Protein AF-A0A523TYI9-F1 (afdb_monomer)

Sequence (142 aa):
MSLNLTPSEIKLADRLITGLNKGSRFWRWNRWIALTSGIFMLGIGVWALSISIKSIFSIAEIEWIYRDGKITQSAVEFYIQEHLSYILISVIAYTMAIVNGLIGISVIFGALIRWNRHRRDALIAKVLRAEFDRERRISGIL

Nearest PDB structures (foldseek):
  7a0g-assembly1_FFF  TM=5.848E-01  e=1.049E+00  Serratia marcescens
  3ja6-assembly1_I  TM=5.324E-01  e=1.378E+00  Escherichia coli
  3ja6-assembly1_H  TM=4.209E-01  e=1.622E+00  Escherichia coli
  8gmh-assembly2_E  TM=3.753E-01  e=5.672E+00  Streptococcus intermedius B196

Structure (mmCIF, N/CA/C/O backbone):
data_AF-A0A523TYI9-F1
#
_entry.id   AF-A0A523TYI9-F1
#
loop_
_atom_site.group_PDB
_atom_site.id
_atom_site.type_symbol
_atom_site.label_atom_id
_atom_site.label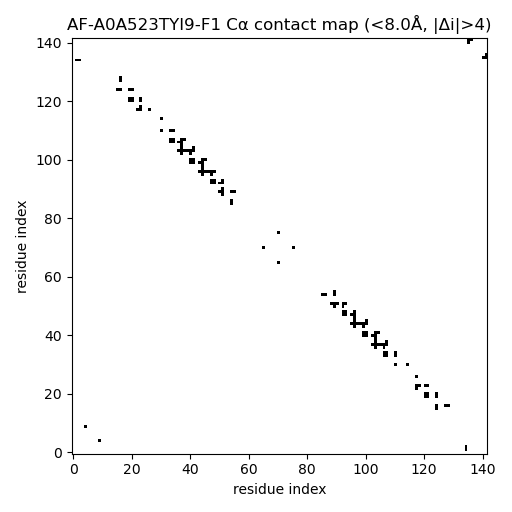_alt_id
_atom_site.label_comp_id
_atom_site.label_asym_id
_atom_site.label_entity_id
_atom_site.label_seq_id
_atom_site.pdbx_PDB_ins_code
_atom_site.Cartn_x
_atom_site.Cartn_y
_atom_site.Cartn_z
_atom_site.occupancy
_atom_site.B_iso_or_equiv
_atom_site.auth_seq_id
_atom_site.auth_comp_id
_atom_site.auth_asym_id
_atom_site.auth_atom_id
_atom_site.pdbx_PDB_model_num
ATOM 1 N N . MET A 1 1 ? -27.563 -13.611 33.274 1.00 50.88 1 MET A N 1
ATOM 2 C CA . MET A 1 1 ? -26.218 -13.906 33.802 1.00 50.88 1 MET A CA 1
ATOM 3 C C . MET A 1 1 ? -25.560 -12.575 34.091 1.00 50.88 1 MET A C 1
ATOM 5 O O . MET A 1 1 ? -25.386 -11.821 33.148 1.00 50.88 1 MET A O 1
ATOM 9 N N . SER A 1 2 ? -25.306 -12.248 35.357 1.00 53.16 2 SER A N 1
ATOM 10 C CA . SER A 1 2 ? -24.408 -11.145 35.713 1.00 53.16 2 SER A CA 1
ATOM 11 C C . SER A 1 2 ? -22.977 -11.666 35.621 1.00 53.16 2 SER A C 1
ATOM 13 O O . SER A 1 2 ? -22.671 -12.694 36.232 1.00 53.16 2 SER A O 1
ATOM 15 N N . LEU A 1 3 ? -22.111 -11.014 34.851 1.00 62.16 3 LEU A N 1
ATOM 16 C CA . LEU A 1 3 ? -20.681 -11.271 34.935 1.00 62.16 3 LEU A CA 1
ATOM 17 C C . LEU A 1 3 ? -20.206 -10.622 36.238 1.00 62.16 3 LEU A C 1
ATOM 19 O O . LEU A 1 3 ? -20.212 -9.405 36.393 1.00 62.16 3 LEU A O 1
ATOM 23 N N . ASN A 1 4 ? -19.829 -11.439 37.221 1.00 72.31 4 ASN A N 1
ATOM 24 C CA . ASN A 1 4 ? -19.137 -10.945 38.410 1.00 72.31 4 ASN A CA 1
ATOM 25 C C . ASN A 1 4 ? -17.701 -10.580 38.009 1.00 72.31 4 ASN A C 1
ATOM 27 O O . ASN A 1 4 ? -16.780 -11.365 38.218 1.00 72.31 4 ASN A O 1
ATOM 31 N N . LEU A 1 5 ? -17.532 -9.422 37.369 1.00 71.00 5 LEU A N 1
ATOM 32 C CA . LEU A 1 5 ? -16.234 -8.933 36.915 1.00 71.00 5 LEU A CA 1
ATOM 33 C C . LEU A 1 5 ? -15.433 -8.357 38.081 1.00 71.00 5 LEU A C 1
ATOM 35 O O . LEU A 1 5 ? -15.915 -7.551 38.878 1.00 71.00 5 LEU A O 1
ATOM 39 N N . THR A 1 6 ? -14.166 -8.738 38.145 1.00 82.62 6 THR A N 1
ATOM 40 C CA . THR A 1 6 ? -13.199 -8.198 39.099 1.00 82.62 6 THR A CA 1
ATOM 41 C C . THR A 1 6 ? -12.766 -6.776 38.704 1.00 82.62 6 THR A C 1
ATOM 43 O O . THR A 1 6 ? -12.728 -6.442 37.517 1.00 82.62 6 THR A O 1
ATOM 46 N N . PRO A 1 7 ? -12.355 -5.910 39.653 1.00 77.44 7 PRO A N 1
ATOM 47 C CA . PRO A 1 7 ? -11.910 -4.541 39.350 1.00 77.44 7 PRO A CA 1
ATOM 48 C C . PRO A 1 7 ? -10.768 -4.441 38.318 1.00 77.44 7 PRO A C 1
ATOM 50 O O . PRO A 1 7 ? -10.640 -3.439 37.608 1.00 77.44 7 PRO A O 1
ATOM 53 N N . SER A 1 8 ? -9.926 -5.472 38.206 1.00 79.94 8 SER A N 1
ATOM 54 C CA . SER A 1 8 ? -8.882 -5.576 37.181 1.00 79.94 8 SER A CA 1
ATOM 55 C C . SER A 1 8 ? -9.460 -5.816 35.783 1.00 79.94 8 SER A C 1
ATOM 57 O O . SER A 1 8 ? -9.015 -5.175 34.828 1.00 79.94 8 SER A O 1
ATOM 59 N N . GLU A 1 9 ? -10.470 -6.679 35.655 1.00 79.31 9 GLU A N 1
ATOM 60 C CA . GLU A 1 9 ? -11.188 -6.935 34.399 1.00 79.31 9 GLU A CA 1
ATOM 61 C C . GLU A 1 9 ? -11.965 -5.702 33.941 1.00 79.31 9 GLU A C 1
ATOM 63 O O . GLU A 1 9 ? -11.937 -5.371 32.758 1.00 79.31 9 GLU A O 1
ATOM 68 N N . ILE A 1 10 ? -12.549 -4.954 34.883 1.00 78.56 10 ILE A N 1
ATOM 69 C CA . ILE A 1 10 ? -13.184 -3.653 34.626 1.00 78.56 10 ILE A CA 1
ATOM 70 C C . ILE A 1 10 ? -12.209 -2.694 33.934 1.00 78.56 10 ILE A C 1
ATOM 72 O O . ILE A 1 10 ? -12.497 -2.130 32.876 1.00 78.56 10 ILE A O 1
ATOM 76 N N . LYS A 1 11 ? -11.007 -2.545 34.499 1.00 80.62 11 LYS A N 1
ATOM 77 C CA . LYS A 1 11 ? -9.970 -1.666 33.947 1.00 80.62 11 LYS A CA 1
ATOM 78 C C . LYS A 1 11 ? -9.473 -2.145 32.579 1.00 80.62 11 LYS A C 1
ATOM 80 O O . LYS A 1 11 ? -9.100 -1.328 31.733 1.00 80.62 11 LYS A O 1
ATOM 85 N N . LEU A 1 12 ? -9.436 -3.457 32.359 1.00 84.12 12 LEU A N 1
ATOM 86 C CA . LEU A 1 12 ? -9.014 -4.060 31.096 1.00 84.12 12 LEU A CA 1
ATOM 87 C C . LEU A 1 12 ? -10.082 -3.876 30.004 1.00 84.12 12 LEU A C 1
ATOM 89 O O . LEU A 1 12 ? -9.739 -3.506 28.878 1.00 84.12 12 LEU A O 1
ATOM 93 N N . ALA A 1 13 ? -11.361 -4.027 30.351 1.00 80.94 13 ALA A N 1
ATOM 94 C CA . ALA A 1 13 ? -12.497 -3.755 29.476 1.00 80.94 13 ALA A CA 1
ATOM 95 C C . ALA A 1 13 ? -12.543 -2.279 29.047 1.00 80.94 13 ALA A C 1
ATOM 97 O O . ALA A 1 13 ? -12.634 -1.993 27.852 1.00 80.94 13 ALA A O 1
ATOM 98 N N . ASP A 1 14 ? -12.361 -1.339 29.980 1.00 82.38 14 ASP A N 1
ATOM 99 C CA . ASP A 1 14 ? -12.304 0.097 29.667 1.00 82.38 14 ASP A CA 1
ATOM 100 C C . ASP A 1 14 ? -11.149 0.439 28.712 1.00 82.38 14 ASP A C 1
ATOM 102 O O . ASP A 1 14 ? -11.312 1.223 27.767 1.00 82.38 14 ASP A O 1
ATOM 106 N N . ARG A 1 15 ? -9.977 -0.185 28.898 1.00 87.00 15 ARG A N 1
ATOM 107 C CA . ARG A 1 15 ? -8.837 -0.037 27.977 1.00 87.00 15 ARG A CA 1
ATOM 108 C C . ARG A 1 15 ? -9.150 -0.587 26.587 1.00 87.00 15 ARG A C 1
ATOM 110 O O . ARG A 1 15 ? -8.839 0.083 25.603 1.00 87.00 15 ARG A O 1
ATOM 117 N N . LEU A 1 16 ? -9.779 -1.760 26.495 1.00 86.38 16 LEU A N 1
ATOM 118 C CA . LEU A 1 16 ? -10.204 -2.360 25.226 1.00 86.38 16 LEU A CA 1
ATOM 119 C C . LEU A 1 16 ? -11.215 -1.470 24.494 1.00 86.38 16 LEU A C 1
ATOM 121 O O . LEU A 1 16 ? -11.012 -1.152 23.324 1.00 86.38 16 LEU A O 1
ATOM 125 N N . ILE A 1 17 ? -12.257 -0.999 25.184 1.00 86.19 17 ILE A N 1
ATOM 126 C CA . ILE A 1 17 ? -13.288 -0.116 24.615 1.00 86.19 17 ILE A CA 1
ATOM 127 C C . ILE A 1 17 ? -12.665 1.198 24.132 1.00 86.19 17 ILE A C 1
ATOM 129 O O . ILE A 1 17 ? -12.964 1.674 23.032 1.00 86.19 17 ILE A O 1
ATOM 133 N N . THR A 1 18 ? -11.771 1.785 24.931 1.00 86.56 18 THR A N 1
ATOM 134 C CA . THR A 1 18 ? -11.059 3.017 24.567 1.00 86.56 18 THR A CA 1
ATOM 135 C C . THR A 1 18 ? -10.156 2.795 23.353 1.00 86.56 18 THR A C 1
ATOM 137 O O . THR A 1 18 ? -10.160 3.609 22.426 1.00 86.56 18 THR A O 1
ATOM 140 N N . GLY A 1 19 ? -9.432 1.673 23.313 1.00 85.38 19 GLY A N 1
ATOM 141 C CA . GLY A 1 19 ? -8.585 1.279 22.189 1.00 85.38 19 GLY A CA 1
ATOM 142 C C . GLY A 1 19 ? -9.375 1.106 20.892 1.00 85.38 19 GLY A C 1
ATOM 143 O O . GLY A 1 19 ? -9.024 1.710 19.877 1.00 85.38 19 GLY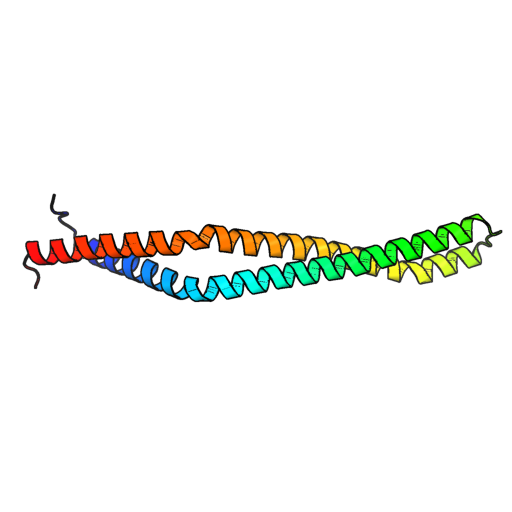 A O 1
ATOM 144 N N . LEU A 1 20 ? -10.484 0.363 20.938 1.00 84.75 20 LEU A N 1
ATOM 145 C CA . LEU A 1 20 ? -11.368 0.139 19.790 1.00 84.75 20 LEU A CA 1
ATOM 146 C C . LEU A 1 20 ? -11.972 1.453 19.271 1.00 84.75 20 LEU A C 1
ATOM 148 O O . LEU A 1 20 ? -11.952 1.713 18.067 1.00 84.75 20 LEU A O 1
ATOM 152 N N . ASN A 1 21 ? -12.438 2.333 20.164 1.00 82.62 21 ASN A N 1
ATOM 153 C CA . ASN A 1 21 ? -12.985 3.638 19.781 1.00 82.62 21 ASN A CA 1
ATOM 154 C C . ASN A 1 21 ? -11.931 4.568 19.167 1.00 82.62 21 ASN A C 1
ATOM 156 O O . ASN A 1 21 ? -12.206 5.248 18.173 1.00 82.62 21 ASN A O 1
ATOM 160 N N . LYS A 1 22 ? -10.721 4.609 19.739 1.00 85.31 22 LYS A N 1
ATOM 161 C CA . LYS A 1 22 ? -9.619 5.427 19.214 1.00 85.31 22 LYS A CA 1
ATOM 162 C C . LYS A 1 22 ? -9.174 4.922 17.842 1.00 85.31 22 LYS A C 1
ATOM 164 O O . LYS A 1 22 ? -9.055 5.723 16.915 1.00 85.31 22 LYS A O 1
ATOM 169 N N . GLY A 1 23 ? -9.006 3.606 17.697 1.00 81.44 23 GLY A N 1
ATOM 170 C CA . GLY A 1 23 ? -8.669 2.961 16.427 1.00 81.44 23 GLY A CA 1
ATOM 171 C C . GLY A 1 23 ? -9.719 3.224 15.348 1.00 81.44 23 GLY A C 1
ATOM 172 O O . GLY A 1 23 ? -9.375 3.627 14.240 1.00 81.44 23 GLY A O 1
ATOM 173 N N . SER A 1 24 ? -11.003 3.107 15.696 1.00 82.19 24 SER A N 1
ATOM 174 C CA . SER A 1 24 ? -12.123 3.447 14.815 1.00 82.19 24 SER A CA 1
ATOM 175 C C . SER A 1 24 ? -12.049 4.907 14.340 1.00 82.19 24 SER A C 1
ATOM 177 O O . SER A 1 24 ? -11.989 5.160 13.136 1.00 82.19 24 SER A O 1
ATOM 179 N N . ARG A 1 25 ? -11.957 5.891 15.242 1.00 83.50 25 ARG A N 1
ATOM 180 C CA . ARG A 1 25 ? -11.899 7.309 14.831 1.00 83.50 25 ARG A CA 1
ATOM 181 C C . ARG A 1 25 ? -10.712 7.615 13.920 1.00 83.50 25 ARG A C 1
ATOM 183 O O . ARG A 1 25 ? -10.881 8.316 12.925 1.00 8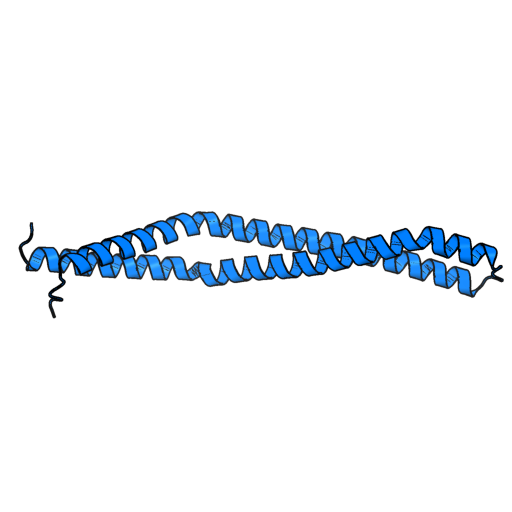3.50 25 ARG A O 1
ATOM 190 N N . PHE A 1 26 ? -9.536 7.079 14.244 1.00 84.62 26 PHE A N 1
ATOM 191 C CA . PHE A 1 26 ? -8.323 7.312 13.462 1.00 84.62 26 PHE A CA 1
ATOM 192 C C . PHE A 1 26 ? -8.405 6.660 12.077 1.00 84.62 26 PHE A C 1
ATOM 194 O O . PHE A 1 26 ? -8.028 7.259 11.071 1.00 84.62 26 PHE A O 1
ATOM 201 N N . TRP A 1 27 ? -9.001 5.467 11.996 1.00 87.12 27 TRP A N 1
ATOM 202 C CA . TRP A 1 27 ? -9.178 4.755 10.734 1.00 87.12 27 TRP A CA 1
ATOM 203 C C . TRP A 1 27 ? -10.053 5.510 9.725 1.00 87.12 27 TRP A C 1
ATOM 205 O O . TRP A 1 27 ? -9.808 5.434 8.521 1.00 87.12 27 TRP A O 1
ATOM 215 N N . ARG A 1 28 ? -11.040 6.291 10.188 1.00 84.19 28 ARG A N 1
ATOM 216 C CA . ARG A 1 28 ? -11.905 7.090 9.302 1.00 84.19 28 ARG A CA 1
ATOM 217 C C . ARG A 1 28 ? -11.115 8.069 8.423 1.00 84.19 28 ARG A C 1
ATOM 219 O O . ARG A 1 28 ? -11.510 8.276 7.276 1.00 84.19 28 ARG A O 1
ATOM 226 N N . TRP A 1 29 ? -10.033 8.638 8.952 1.00 87.31 29 TRP A N 1
ATOM 227 C CA . TRP A 1 29 ? -9.126 9.529 8.224 1.00 87.31 29 TRP A CA 1
ATOM 228 C C . TRP A 1 29 ? -8.021 8.747 7.514 1.00 87.31 29 TRP A C 1
ATOM 230 O O . TRP A 1 29 ? -7.827 8.916 6.311 1.00 87.31 29 TRP A O 1
ATOM 240 N N . ASN A 1 30 ? -7.374 7.815 8.218 1.00 89.19 30 ASN A N 1
ATOM 241 C CA . ASN A 1 30 ? -6.269 7.030 7.667 1.00 89.19 30 ASN A CA 1
ATOM 242 C C . ASN A 1 30 ? -6.644 6.202 6.442 1.00 89.19 30 ASN A C 1
ATOM 244 O O . ASN A 1 30 ? -5.786 5.971 5.599 1.00 89.19 30 ASN A O 1
ATOM 248 N N . ARG A 1 31 ? -7.901 5.767 6.306 1.00 89.31 31 ARG A N 1
ATOM 249 C CA . ARG A 1 31 ? -8.337 5.020 5.119 1.00 89.31 31 ARG A CA 1
ATOM 250 C C . ARG A 1 31 ? -8.215 5.841 3.837 1.00 89.31 31 ARG A C 1
ATOM 252 O O . ARG A 1 31 ? -7.869 5.285 2.805 1.00 89.31 31 ARG A O 1
ATOM 259 N N . TRP A 1 32 ? -8.492 7.144 3.898 1.00 92.81 32 TRP A N 1
ATOM 260 C CA . TRP A 1 32 ? -8.407 8.009 2.726 1.00 92.81 32 TRP A CA 1
ATOM 261 C C . TRP A 1 32 ? -6.955 8.264 2.364 1.00 92.81 32 TRP A C 1
ATOM 263 O O . TRP A 1 32 ? -6.613 8.140 1.199 1.00 92.81 32 TRP A O 1
ATOM 273 N N . ILE A 1 33 ? -6.108 8.501 3.368 1.00 93.69 33 ILE A N 1
ATOM 274 C CA . ILE A 1 33 ? -4.658 8.626 3.188 1.00 93.69 33 ILE A CA 1
ATOM 275 C C . ILE A 1 33 ? -4.082 7.336 2.588 1.00 93.69 33 ILE A C 1
ATOM 277 O O . ILE A 1 33 ? -3.356 7.385 1.608 1.00 93.69 33 ILE A O 1
ATOM 281 N N . ALA A 1 34 ? -4.448 6.167 3.121 1.00 91.88 34 ALA A N 1
ATOM 282 C CA . ALA A 1 34 ? -3.986 4.887 2.593 1.00 91.88 34 ALA A CA 1
ATOM 283 C C . ALA A 1 34 ? -4.443 4.671 1.141 1.00 91.88 34 ALA A C 1
ATOM 285 O O . ALA A 1 34 ? -3.641 4.272 0.303 1.00 91.88 34 ALA A O 1
ATOM 286 N N . LEU A 1 35 ? -5.708 4.970 0.821 1.00 93.75 35 LEU A N 1
ATOM 287 C CA . LEU A 1 35 ? -6.211 4.861 -0.549 1.00 93.75 35 LEU A CA 1
ATOM 288 C C . LEU A 1 35 ? -5.503 5.829 -1.501 1.00 93.75 35 LEU A C 1
ATOM 290 O O . LEU A 1 35 ? -5.092 5.402 -2.576 1.00 93.75 35 LEU A O 1
ATOM 294 N N . THR A 1 36 ? -5.326 7.099 -1.126 1.00 95.50 36 THR A N 1
ATOM 295 C CA . THR A 1 36 ? -4.641 8.071 -1.988 1.00 95.50 36 THR A CA 1
ATOM 296 C C . THR A 1 36 ? -3.173 7.712 -2.178 1.00 95.50 36 THR A C 1
ATOM 298 O O . THR A 1 36 ? -2.701 7.743 -3.309 1.00 95.50 36 THR A O 1
ATOM 301 N N . SER A 1 37 ? -2.468 7.289 -1.124 1.00 94.38 37 SER A N 1
ATOM 302 C CA . SER A 1 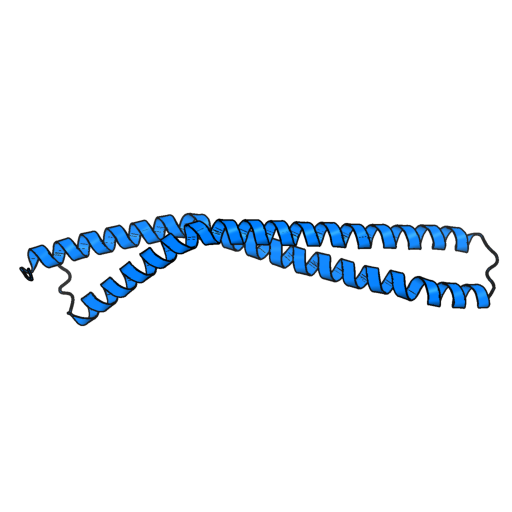37 ? -1.092 6.792 -1.226 1.00 94.38 37 SER A CA 1
ATOM 303 C C . SER A 1 37 ? -0.993 5.555 -2.118 1.00 94.38 37 SER A C 1
ATOM 305 O O . SER A 1 37 ? -0.103 5.484 -2.960 1.00 94.38 37 SER A O 1
ATOM 307 N N . GLY A 1 38 ? -1.918 4.601 -1.982 1.00 92.88 38 GLY A N 1
ATOM 308 C CA . GLY A 1 38 ? -1.943 3.400 -2.813 1.00 92.88 38 GLY A CA 1
ATOM 309 C C . GLY A 1 38 ? -2.208 3.704 -4.291 1.00 92.88 38 GLY A C 1
ATOM 310 O O . GLY A 1 38 ? -1.499 3.196 -5.157 1.00 92.88 38 GLY A O 1
ATOM 311 N N . ILE A 1 39 ? -3.171 4.584 -4.588 1.00 95.31 39 ILE A N 1
ATOM 312 C CA . ILE A 1 39 ? -3.459 5.049 -5.957 1.00 95.31 39 ILE A CA 1
ATOM 313 C C . ILE A 1 39 ? -2.263 5.815 -6.531 1.00 95.31 39 ILE A C 1
ATOM 315 O O . ILE A 1 39 ? -1.897 5.611 -7.685 1.00 95.31 39 ILE A O 1
ATOM 319 N N . PHE A 1 40 ? -1.628 6.670 -5.731 1.00 96.44 40 PHE A N 1
ATOM 320 C CA . PHE A 1 40 ? -0.451 7.424 -6.147 1.00 96.44 40 PHE A CA 1
ATOM 321 C C . PHE A 1 40 ? 0.726 6.502 -6.493 1.00 96.44 40 PHE A C 1
ATOM 323 O O . PHE A 1 40 ? 1.341 6.665 -7.544 1.00 96.44 40 PHE A O 1
ATOM 330 N N . MET A 1 41 ? 0.991 5.483 -5.668 1.00 93.88 41 MET A N 1
ATOM 331 C CA . MET A 1 41 ? 2.010 4.465 -5.950 1.00 93.88 41 MET A CA 1
ATOM 332 C C . MET A 1 41 ? 1.699 3.669 -7.218 1.00 93.88 41 MET A C 1
ATOM 334 O O . MET A 1 41 ? 2.591 3.460 -8.036 1.00 93.88 41 MET A O 1
ATOM 338 N N . LEU A 1 42 ? 0.437 3.288 -7.436 1.00 92.69 42 LEU A N 1
ATOM 339 C CA . LEU A 1 42 ? 0.024 2.681 -8.703 1.00 92.69 42 LEU A CA 1
ATOM 340 C C . LEU A 1 42 ? 0.289 3.612 -9.891 1.00 92.69 42 LEU A C 1
ATOM 342 O O . LEU A 1 42 ? 0.811 3.162 -10.907 1.00 92.69 42 LEU A O 1
ATOM 346 N N . GLY A 1 43 ? -0.019 4.904 -9.755 1.00 93.31 43 GLY A N 1
ATOM 347 C CA . GLY A 1 43 ? 0.256 5.913 -10.777 1.00 93.31 43 GLY A CA 1
ATOM 348 C C . GLY A 1 43 ? 1.744 6.020 -11.116 1.00 93.31 43 GLY A C 1
ATOM 349 O O . GLY A 1 43 ? 2.104 5.986 -12.291 1.00 93.31 43 GLY A O 1
ATOM 350 N N . ILE A 1 44 ? 2.615 6.059 -10.100 1.00 93.31 44 ILE A N 1
ATOM 351 C CA . ILE A 1 44 ? 4.075 6.004 -10.285 1.00 93.31 44 ILE A CA 1
ATOM 352 C C . ILE A 1 44 ? 4.476 4.710 -10.995 1.00 93.31 44 ILE A C 1
ATOM 354 O O . ILE A 1 44 ? 5.287 4.744 -11.918 1.00 93.31 44 ILE A O 1
ATOM 358 N N . GLY A 1 45 ? 3.895 3.576 -10.597 1.00 89.94 45 GLY A N 1
ATOM 359 C CA . GLY A 1 45 ? 4.181 2.284 -11.207 1.00 89.94 45 GLY A CA 1
ATOM 360 C C . GLY A 1 45 ? 3.831 2.244 -12.698 1.00 89.94 45 GLY A C 1
ATOM 361 O O . GLY A 1 45 ? 4.655 1.842 -13.515 1.00 89.94 45 GLY A O 1
ATOM 362 N N . VAL A 1 46 ? 2.647 2.738 -13.069 1.00 92.44 46 VAL A N 1
ATOM 363 C CA . VAL A 1 46 ? 2.203 2.856 -14.470 1.00 92.44 46 VAL A CA 1
ATOM 364 C C . VAL A 1 46 ? 3.100 3.812 -15.260 1.00 92.44 46 VAL 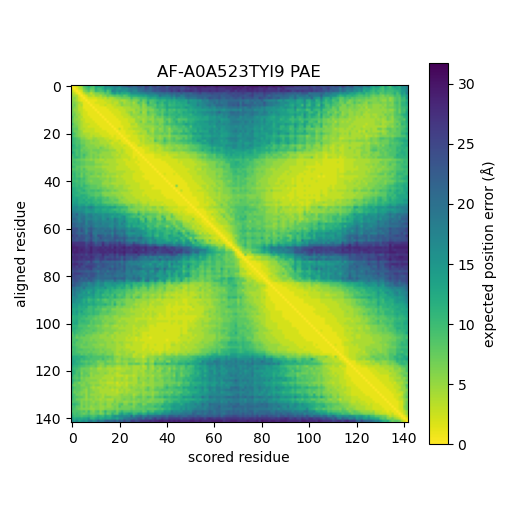A C 1
ATOM 366 O O . VAL A 1 46 ? 3.475 3.515 -16.394 1.00 92.44 46 VAL A O 1
ATOM 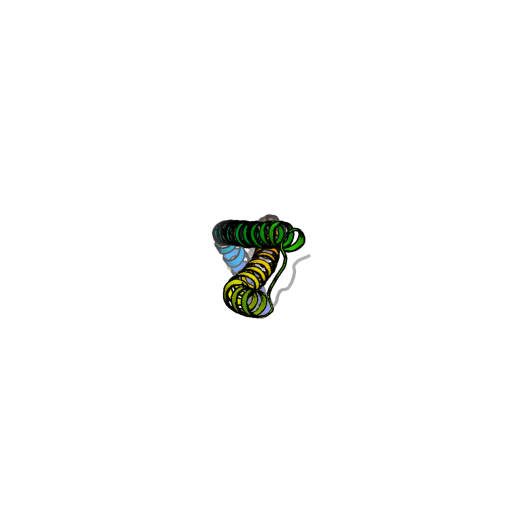369 N N . TRP A 1 47 ? 3.489 4.940 -14.665 1.00 92.81 47 TRP A N 1
ATOM 370 C CA . TRP A 1 47 ? 4.388 5.895 -15.309 1.00 92.81 47 TRP A CA 1
ATOM 371 C C . TRP A 1 47 ? 5.776 5.290 -15.568 1.00 92.81 47 TRP A C 1
ATOM 373 O O . TRP A 1 47 ? 6.285 5.376 -16.686 1.00 92.81 47 TRP A O 1
ATOM 383 N N . ALA A 1 48 ? 6.352 4.587 -14.593 1.00 90.75 48 ALA A N 1
ATOM 384 C CA . ALA A 1 48 ? 7.630 3.892 -14.742 1.00 90.75 48 ALA A CA 1
ATOM 385 C C . ALA A 1 48 ? 7.563 2.757 -15.786 1.00 90.75 48 ALA A C 1
ATOM 387 O O . ALA A 1 48 ? 8.484 2.584 -16.592 1.00 90.75 48 ALA A O 1
ATOM 388 N N . LEU A 1 49 ? 6.437 2.037 -15.848 1.00 89.75 49 LEU A N 1
ATOM 389 C CA . LEU A 1 49 ? 6.185 1.044 -16.894 1.00 89.75 49 LEU A CA 1
ATOM 390 C C . LEU A 1 49 ? 6.190 1.694 -18.287 1.00 89.75 49 LEU A C 1
ATOM 392 O O . LEU A 1 49 ? 6.787 1.158 -19.216 1.00 89.75 49 LEU A O 1
ATOM 396 N N . SER A 1 50 ? 5.582 2.878 -18.425 1.00 88.06 50 SER A N 1
ATOM 397 C CA . SER A 1 50 ? 5.536 3.607 -19.699 1.00 88.06 50 SER A CA 1
ATOM 398 C C . SER A 1 50 ? 6.924 4.017 -20.20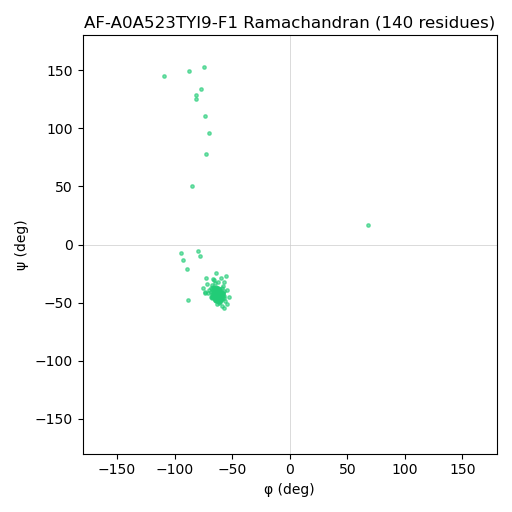2 1.00 88.06 50 SER A C 1
ATOM 400 O O . SER A 1 50 ? 7.191 3.932 -21.400 1.00 88.06 50 SER A O 1
ATOM 402 N N . ILE A 1 51 ? 7.828 4.398 -19.291 1.00 86.75 51 ILE A N 1
ATOM 403 C CA . ILE A 1 51 ? 9.229 4.706 -19.612 1.00 86.75 51 ILE A CA 1
ATOM 404 C C . ILE A 1 51 ? 9.941 3.446 -20.107 1.00 86.75 51 ILE A C 1
ATOM 406 O O . ILE A 1 51 ? 10.601 3.477 -21.143 1.00 86.75 51 ILE A O 1
ATOM 410 N N . SER A 1 52 ? 9.747 2.329 -19.403 1.00 82.06 52 SER A N 1
ATOM 411 C CA . SER A 1 52 ? 10.365 1.045 -19.753 1.00 82.06 52 SER A CA 1
ATOM 412 C C . SER A 1 52 ? 9.927 0.571 -21.141 1.00 82.06 52 SER A C 1
ATOM 414 O O . SER A 1 52 ? 10.758 0.196 -21.961 1.00 82.06 52 SER A O 1
ATOM 416 N N . ILE A 1 53 ? 8.625 0.650 -21.437 1.00 82.88 53 ILE A N 1
ATOM 417 C CA . ILE A 1 53 ? 8.065 0.258 -22.737 1.00 82.88 53 ILE A CA 1
ATOM 418 C C . ILE A 1 53 ? 8.648 1.117 -23.865 1.00 82.88 53 ILE A C 1
ATOM 420 O O . ILE A 1 53 ? 9.089 0.573 -24.874 1.00 82.88 53 ILE A O 1
ATOM 424 N N . LYS A 1 54 ? 8.696 2.446 -23.691 1.00 81.81 54 LYS A N 1
ATOM 425 C CA . LYS A 1 54 ? 9.273 3.355 -24.696 1.00 81.81 54 LYS A CA 1
ATOM 426 C C . LYS A 1 54 ? 10.727 3.013 -25.014 1.00 81.81 54 LYS A C 1
ATOM 428 O O . LYS A 1 54 ? 11.100 3.015 -26.181 1.00 81.81 54 LYS A O 1
ATOM 433 N N . SER A 1 55 ? 11.519 2.681 -23.998 1.00 76.56 55 SER A N 1
ATOM 434 C CA . SER A 1 55 ? 12.922 2.327 -24.205 1.00 76.56 55 SER A CA 1
ATOM 435 C C . SER A 1 55 ? 13.116 0.952 -24.854 1.00 76.56 55 SER A C 1
ATOM 437 O O . SER A 1 55 ? 14.103 0.752 -25.555 1.00 76.56 55 SER A O 1
ATOM 439 N N . ILE A 1 56 ? 12.201 -0.002 -24.652 1.00 76.38 56 ILE A N 1
ATOM 440 C CA . ILE A 1 56 ? 12.246 -1.296 -25.354 1.00 76.38 56 ILE A CA 1
ATOM 441 C C . ILE A 1 56 ? 11.975 -1.093 -26.849 1.00 76.38 56 ILE A C 1
ATOM 443 O O . ILE A 1 56 ? 12.702 -1.633 -27.680 1.00 76.38 56 ILE A O 1
ATOM 447 N N . PHE A 1 57 ? 10.970 -0.282 -27.195 1.00 77.50 57 PHE A N 1
ATOM 448 C CA . PHE A 1 57 ? 10.658 0.015 -28.595 1.00 77.50 57 PHE A CA 1
ATOM 449 C C . PHE A 1 57 ? 11.800 0.745 -29.309 1.00 77.50 57 PHE A C 1
ATOM 451 O O . PHE A 1 57 ? 12.120 0.380 -30.436 1.00 77.50 57 PHE A O 1
ATOM 458 N N . SER A 1 58 ? 12.471 1.697 -28.649 1.00 71.75 58 SER A N 1
ATOM 459 C CA . SER A 1 58 ? 13.618 2.380 -29.260 1.00 71.75 58 SER A CA 1
ATOM 460 C C . SER A 1 58 ? 14.786 1.430 -29.538 1.00 71.75 58 SER A C 1
ATOM 462 O O . SER A 1 58 ? 15.443 1.565 -30.559 1.00 71.75 58 SER A O 1
ATOM 464 N N . ILE A 1 59 ? 15.042 0.449 -28.664 1.00 70.88 59 ILE A N 1
ATOM 465 C CA . ILE A 1 59 ? 16.089 -0.560 -28.901 1.00 70.88 59 ILE A CA 1
ATOM 466 C C . ILE A 1 59 ? 15.708 -1.462 -30.087 1.00 70.88 59 ILE A C 1
ATOM 468 O O . ILE A 1 59 ? 16.546 -1.734 -30.945 1.00 70.88 59 ILE A O 1
ATOM 472 N N . ALA A 1 60 ? 14.443 -1.885 -30.168 1.00 71.88 60 ALA A N 1
ATOM 473 C CA . ALA A 1 60 ? 13.954 -2.757 -31.236 1.00 71.88 60 ALA A CA 1
ATOM 474 C C . ALA A 1 60 ? 14.002 -2.095 -32.628 1.00 71.88 60 ALA A C 1
ATOM 476 O O . ALA A 1 60 ? 14.340 -2.756 -33.609 1.00 71.88 60 ALA A O 1
ATOM 477 N N . GLU A 1 61 ? 13.700 -0.795 -32.724 1.00 69.50 61 GLU A N 1
ATOM 478 C CA . GLU A 1 61 ? 13.829 -0.039 -33.978 1.00 69.50 61 GLU A CA 1
ATOM 479 C C . GLU A 1 61 ? 15.282 0.014 -34.467 1.00 69.50 61 GLU A C 1
ATOM 481 O O . GLU A 1 61 ? 15.540 -0.140 -35.662 1.00 69.50 61 GLU A O 1
ATOM 486 N N . ILE A 1 62 ? 16.247 0.174 -33.557 1.00 65.88 62 ILE A N 1
ATOM 487 C CA . ILE A 1 62 ? 17.659 0.286 -33.937 1.00 65.88 62 ILE A CA 1
ATOM 488 C C . ILE A 1 62 ? 18.246 -1.073 -34.336 1.00 65.88 62 ILE A C 1
ATOM 490 O O . ILE A 1 62 ? 19.011 -1.143 -35.298 1.00 65.88 62 ILE A O 1
ATOM 494 N N . GLU A 1 63 ? 17.854 -2.161 -33.668 1.00 67.00 63 GLU A N 1
ATOM 495 C CA . GLU A 1 63 ? 18.250 -3.520 -34.064 1.00 67.00 63 GLU A CA 1
ATOM 496 C C . GLU A 1 63 ? 17.799 -3.841 -35.500 1.00 67.00 63 GLU A C 1
ATOM 498 O O . GLU A 1 63 ? 18.545 -4.451 -36.270 1.00 67.00 63 GLU A O 1
ATOM 503 N N . TRP A 1 64 ? 16.614 -3.363 -35.894 1.00 63.84 64 TRP A N 1
ATOM 504 C CA . TRP A 1 64 ? 16.096 -3.514 -37.254 1.00 63.84 64 TRP A CA 1
ATOM 505 C C . TRP A 1 64 ? 16.956 -2.770 -38.288 1.00 63.84 64 TRP A C 1
ATOM 507 O O . TRP A 1 64 ? 17.308 -3.340 -39.317 1.00 63.84 64 TRP A O 1
ATOM 517 N N . ILE A 1 65 ? 17.372 -1.537 -37.978 1.00 64.12 65 ILE A N 1
ATOM 518 C CA . ILE A 1 65 ? 18.266 -0.726 -38.825 1.00 64.12 65 ILE A CA 1
ATOM 519 C C . ILE A 1 65 ? 19.658 -1.369 -38.944 1.00 64.12 65 ILE A C 1
ATOM 521 O O . ILE A 1 65 ? 20.268 -1.352 -40.013 1.00 64.12 65 ILE A O 1
ATOM 525 N N . TYR A 1 66 ? 20.161 -1.963 -37.859 1.00 65.06 66 TYR A N 1
ATOM 526 C CA . TYR A 1 66 ? 21.457 -2.645 -37.838 1.00 65.06 66 TYR A CA 1
ATOM 527 C C . TYR A 1 66 ? 21.464 -3.908 -38.709 1.00 65.06 66 TYR A C 1
ATOM 529 O O . TYR A 1 66 ? 22.461 -4.198 -39.370 1.00 65.06 66 TYR A O 1
ATOM 537 N N . ARG A 1 67 ? 20.352 -4.650 -38.755 1.00 63.69 67 ARG A N 1
ATOM 538 C CA . ARG A 1 67 ? 20.254 -5.927 -39.480 1.00 63.69 67 ARG A CA 1
ATOM 539 C C . ARG A 1 67 ? 20.435 -5.798 -40.999 1.00 63.69 67 ARG A C 1
ATOM 541 O O . ARG A 1 67 ? 20.875 -6.762 -41.623 1.00 63.69 67 ARG A O 1
ATOM 548 N N . ASP A 1 68 ? 20.160 -4.623 -41.563 1.00 67.50 68 ASP A N 1
ATOM 549 C CA . ASP A 1 68 ? 20.261 -4.342 -43.003 1.00 67.50 68 ASP A CA 1
ATOM 550 C C . ASP A 1 68 ? 21.610 -3.714 -43.429 1.00 67.50 68 ASP A C 1
ATOM 552 O O . ASP A 1 68 ? 21.888 -3.580 -44.624 1.00 67.50 68 ASP A O 1
ATOM 556 N N . GLY A 1 69 ? 22.486 -3.344 -42.484 1.00 62.84 69 GLY A N 1
ATOM 557 C CA . GLY A 1 69 ? 23.746 -2.635 -42.750 1.00 62.84 69 GLY A CA 1
ATOM 558 C C . GLY A 1 69 ? 25.009 -3.482 -42.546 1.00 62.84 69 GLY A C 1
ATOM 559 O O . GLY A 1 69 ? 25.100 -4.297 -41.635 1.00 62.84 69 GLY A O 1
ATOM 560 N N . LYS A 1 70 ? 26.047 -3.267 -43.369 1.00 60.38 70 LYS A N 1
ATOM 561 C CA . LYS A 1 70 ? 27.390 -3.853 -43.171 1.00 60.38 70 LYS A CA 1
ATOM 562 C C . LYS A 1 70 ? 28.071 -3.198 -41.962 1.00 60.38 70 LYS A C 1
ATOM 564 O O . LYS A 1 70 ? 28.661 -2.129 -42.092 1.00 60.38 70 LYS A O 1
ATOM 569 N N . ILE A 1 71 ? 27.975 -3.825 -40.796 1.00 63.44 71 ILE A N 1
ATOM 570 C CA . ILE A 1 71 ? 28.472 -3.280 -39.526 1.00 63.44 71 ILE A CA 1
ATOM 571 C C . ILE A 1 71 ? 29.982 -3.515 -39.369 1.00 63.44 71 ILE A C 1
ATOM 573 O O . ILE A 1 71 ? 30.467 -4.641 -39.479 1.00 63.44 71 ILE A O 1
ATOM 577 N N . THR A 1 72 ? 30.726 -2.454 -39.055 1.00 67.94 72 THR A N 1
ATOM 578 C CA . THR A 1 72 ? 32.119 -2.505 -38.584 1.00 67.94 72 THR A CA 1
ATOM 579 C C . THR A 1 72 ? 32.180 -2.659 -37.061 1.00 67.94 72 THR A C 1
ATOM 581 O O . THR A 1 72 ? 31.329 -2.156 -36.334 1.00 67.94 72 THR A O 1
ATOM 584 N N . GLN A 1 73 ? 33.219 -3.326 -36.553 1.00 65.56 73 GLN A N 1
ATOM 585 C CA . GLN A 1 73 ? 33.398 -3.619 -35.121 1.00 65.56 73 GLN A CA 1
ATOM 586 C C . GLN A 1 73 ? 33.403 -2.355 -34.232 1.00 65.56 73 GLN A C 1
ATOM 588 O O . GLN A 1 73 ? 32.874 -2.375 -33.125 1.00 65.56 73 GLN A O 1
ATOM 593 N N . SER A 1 74 ? 33.899 -1.229 -34.755 1.00 68.88 74 SER A N 1
ATOM 594 C CA . SER A 1 74 ? 33.868 0.075 -34.079 1.00 68.88 74 SER A CA 1
ATOM 595 C C . SER A 1 74 ? 32.457 0.647 -33.896 1.00 68.88 74 SER A C 1
ATOM 597 O O . SER A 1 74 ? 32.204 1.359 -32.928 1.00 68.88 74 SER A O 1
ATOM 599 N N . ALA A 1 75 ? 31.520 0.323 -34.792 1.00 66.75 75 ALA A N 1
ATOM 600 C CA . ALA A 1 75 ? 30.127 0.741 -34.666 1.00 66.75 75 ALA A CA 1
ATOM 601 C C . ALA A 1 75 ? 29.416 -0.033 -33.541 1.00 66.75 75 ALA A C 1
ATOM 603 O O . ALA A 1 75 ? 28.617 0.544 -32.807 1.00 66.75 75 ALA A O 1
ATOM 604 N N . VAL A 1 76 ? 29.782 -1.306 -33.341 1.00 66.00 76 VAL A N 1
ATOM 605 C CA . VAL A 1 76 ? 29.270 -2.142 -32.242 1.00 66.00 76 VAL A CA 1
ATOM 606 C C . VAL A 1 76 ? 29.724 -1.616 -30.879 1.00 66.00 76 VAL A C 1
ATOM 608 O O . VAL A 1 76 ? 28.919 -1.546 -29.955 1.00 66.00 76 VAL A O 1
ATOM 611 N N . GLU A 1 77 ? 30.988 -1.212 -30.735 1.00 69.19 77 GLU A N 1
ATOM 612 C CA . GLU A 1 77 ? 31.496 -0.667 -29.465 1.00 69.19 77 GLU A CA 1
ATOM 613 C C . GLU A 1 77 ? 30.832 0.666 -29.094 1.00 69.19 77 GLU A C 1
ATOM 615 O O . GLU A 1 77 ? 30.428 0.850 -27.943 1.00 69.19 77 GLU A O 1
ATOM 620 N N . PHE A 1 78 ? 30.642 1.556 -30.074 1.00 69.25 78 PHE A N 1
ATOM 621 C CA . PHE A 1 78 ? 29.909 2.811 -29.887 1.00 69.25 78 PHE A CA 1
ATOM 622 C C . PHE A 1 78 ? 28.445 2.557 -29.483 1.00 69.25 78 PHE A C 1
ATOM 624 O O . PHE A 1 78 ? 27.954 3.136 -28.514 1.00 69.25 78 PHE A O 1
ATOM 631 N N . TYR A 1 79 ? 27.784 1.606 -30.152 1.00 69.00 79 TYR A N 1
ATOM 632 C CA . TYR A 1 79 ? 26.412 1.186 -29.858 1.00 69.00 79 TYR A CA 1
ATOM 633 C C . TYR A 1 79 ? 26.257 0.637 -28.430 1.00 69.00 79 TYR A C 1
ATOM 635 O O . TYR A 1 79 ? 25.334 1.010 -27.704 1.00 69.00 79 TYR A O 1
ATOM 643 N N . ILE A 1 80 ? 27.180 -0.223 -27.987 1.00 71.06 80 ILE A N 1
ATOM 644 C CA . ILE A 1 80 ? 27.144 -0.796 -26.635 1.00 71.06 80 ILE A CA 1
ATOM 645 C C . ILE A 1 80 ? 27.298 0.300 -25.576 1.00 71.06 80 ILE A C 1
ATOM 647 O O . ILE A 1 80 ? 26.541 0.308 -24.606 1.00 71.06 80 ILE A O 1
ATOM 651 N N . GLN A 1 81 ? 28.244 1.230 -25.746 1.00 74.06 81 GLN A N 1
ATOM 652 C CA . GLN A 1 81 ? 28.458 2.307 -24.774 1.00 74.06 81 GLN A CA 1
ATOM 653 C C . GLN A 1 81 ? 27.267 3.265 -24.681 1.00 74.06 81 GLN A C 1
ATOM 655 O O . GLN A 1 81 ? 26.881 3.648 -23.575 1.00 74.06 81 GLN A O 1
ATOM 660 N N . GLU A 1 82 ? 26.663 3.624 -25.812 1.00 73.00 82 GLU A N 1
ATOM 661 C CA . GLU A 1 82 ? 25.537 4.556 -25.837 1.00 73.00 82 GLU A CA 1
ATOM 662 C C . GLU A 1 82 ? 24.266 3.924 -25.240 1.00 73.00 82 GLU A C 1
ATOM 664 O O . GLU A 1 82 ? 23.563 4.556 -24.444 1.00 73.00 82 GLU A O 1
ATOM 669 N N . HIS A 1 83 ? 24.012 2.640 -25.512 1.00 73.50 83 HIS A N 1
ATOM 670 C CA . HIS A 1 83 ? 22.773 1.971 -25.102 1.00 73.50 83 HIS A CA 1
ATOM 671 C C . HIS A 1 83 ? 22.813 1.250 -23.757 1.00 73.50 83 HIS A C 1
ATOM 673 O O . HIS A 1 83 ? 21.746 0.966 -23.204 1.00 73.50 83 HIS A O 1
ATOM 679 N N . LEU A 1 84 ? 23.991 1.020 -23.166 1.00 79.25 84 LEU A N 1
ATOM 680 C CA . LEU A 1 84 ? 24.090 0.467 -21.809 1.00 79.25 84 LEU A CA 1
ATOM 681 C C . LEU A 1 84 ? 23.295 1.315 -20.800 1.00 79.25 84 LEU A C 1
ATOM 683 O O . LEU A 1 84 ? 22.612 0.781 -19.925 1.00 79.25 84 LEU A O 1
ATOM 687 N N . SER A 1 85 ? 23.346 2.641 -20.957 1.00 80.81 85 SER A N 1
ATOM 688 C CA . SER A 1 85 ? 22.624 3.595 -20.112 1.00 80.81 85 SER A CA 1
ATOM 689 C C . SER A 1 85 ? 21.100 3.446 -20.239 1.00 80.81 85 SER A C 1
ATOM 691 O O . SER A 1 85 ? 20.403 3.365 -19.227 1.00 80.81 85 SER A O 1
ATOM 693 N N . TYR A 1 86 ? 20.583 3.311 -21.463 1.00 78.75 86 TYR A N 1
ATOM 694 C CA . TYR A 1 86 ? 19.160 3.103 -21.748 1.00 78.75 86 TYR A CA 1
ATOM 695 C C . TYR A 1 86 ? 18.642 1.767 -21.209 1.00 78.75 86 TYR A C 1
ATOM 697 O O . TYR A 1 86 ? 17.570 1.717 -20.599 1.00 78.75 86 TYR A O 1
ATOM 705 N N . ILE A 1 87 ? 19.417 0.691 -21.373 1.00 82.00 87 ILE A N 1
ATOM 706 C CA . ILE A 1 87 ? 19.084 -0.628 -20.819 1.00 82.00 87 ILE A CA 1
ATOM 707 C C . ILE A 1 87 ? 19.021 -0.549 -19.291 1.00 82.00 87 ILE A C 1
ATOM 709 O O . ILE A 1 87 ? 18.048 -1.005 -18.690 1.00 82.00 87 ILE A O 1
ATOM 713 N N . LEU A 1 88 ? 20.011 0.081 -18.651 1.00 85.94 88 LEU A N 1
ATOM 714 C CA . LEU A 1 88 ? 20.040 0.230 -17.197 1.00 85.94 88 LEU A CA 1
ATOM 715 C C . LEU A 1 88 ? 18.842 1.044 -16.680 1.00 85.94 88 LEU A C 1
ATOM 717 O O . LEU A 1 88 ? 18.164 0.616 -15.745 1.00 85.94 88 LEU A O 1
ATOM 721 N N . ILE A 1 89 ? 18.540 2.182 -17.314 1.00 85.81 89 ILE A N 1
ATOM 722 C CA . ILE A 1 89 ? 17.377 3.019 -16.978 1.00 85.81 89 ILE A CA 1
ATOM 723 C C . ILE A 1 89 ? 16.078 2.218 -17.122 1.00 85.81 89 ILE A C 1
ATOM 725 O O . ILE A 1 89 ? 15.216 2.296 -16.248 1.00 85.81 89 ILE A O 1
ATOM 729 N N . SER A 1 90 ? 15.955 1.403 -18.170 1.00 82.44 90 SER A N 1
ATOM 730 C CA . SER A 1 90 ? 14.784 0.549 -18.402 1.00 82.44 90 SER A CA 1
ATOM 731 C C . SER A 1 90 ? 14.599 -0.501 -17.318 1.00 82.44 90 SER A C 1
ATOM 733 O O . SER A 1 90 ? 13.495 -0.675 -16.810 1.00 82.44 90 SER A O 1
ATOM 735 N N . VAL A 1 91 ? 15.676 -1.187 -16.927 1.00 89.31 91 VAL A N 1
ATOM 736 C CA . VAL A 1 91 ? 15.632 -2.206 -15.869 1.00 89.31 91 VAL A CA 1
ATOM 737 C C . VAL A 1 91 ? 15.249 -1.577 -14.529 1.00 89.31 91 VAL A C 1
ATOM 739 O O . VAL A 1 91 ? 14.414 -2.124 -13.803 1.00 89.31 91 VAL A O 1
ATOM 742 N N . ILE A 1 92 ? 15.806 -0.404 -14.209 1.00 89.88 92 ILE A N 1
ATOM 743 C CA . ILE A 1 92 ? 15.464 0.338 -12.989 1.00 89.88 92 ILE A CA 1
ATOM 744 C C . ILE A 1 92 ? 13.997 0.770 -13.020 1.00 89.88 92 ILE A C 1
ATOM 746 O O . ILE A 1 92 ? 13.269 0.521 -12.058 1.00 89.88 92 ILE A O 1
ATOM 750 N N . ALA A 1 93 ? 13.540 1.371 -14.121 1.00 87.19 93 ALA A N 1
ATOM 751 C CA . ALA A 1 93 ? 12.159 1.814 -14.279 1.00 87.19 93 ALA A CA 1
ATOM 752 C C . ALA A 1 93 ? 11.173 0.637 -14.186 1.00 87.19 93 ALA A C 1
ATOM 754 O O . ALA A 1 93 ? 10.159 0.737 -13.495 1.00 87.19 93 ALA A O 1
ATOM 755 N N . TYR A 1 94 ? 11.499 -0.508 -14.784 1.00 88.88 94 TYR A N 1
ATOM 756 C CA . TYR A 1 94 ? 10.674 -1.712 -14.717 1.00 88.88 94 TYR A CA 1
ATOM 757 C C . TYR A 1 94 ? 10.608 -2.280 -13.294 1.00 88.88 94 TYR A C 1
ATOM 759 O O . TYR A 1 94 ? 9.532 -2.608 -12.791 1.00 88.88 94 TYR A O 1
ATOM 767 N N . THR A 1 95 ? 11.744 -2.315 -12.595 1.00 92.25 95 THR A N 1
ATOM 768 C CA . THR A 1 95 ? 11.803 -2.737 -11.189 1.00 92.25 95 THR A CA 1
ATOM 769 C C . THR A 1 95 ? 10.974 -1.806 -10.305 1.00 92.25 95 THR A C 1
ATOM 771 O O . THR A 1 95 ? 10.174 -2.266 -9.488 1.00 92.25 95 THR A O 1
ATOM 774 N N . MET A 1 96 ? 11.097 -0.489 -10.503 1.00 91.06 96 MET A N 1
ATOM 775 C CA . MET A 1 96 ? 10.272 0.501 -9.813 1.00 91.06 96 MET A CA 1
ATOM 776 C C . MET A 1 96 ? 8.785 0.318 -10.117 1.00 91.06 96 MET A C 1
ATOM 778 O O . MET A 1 96 ? 7.970 0.461 -9.204 1.00 91.06 96 MET A O 1
ATOM 782 N N . ALA A 1 97 ? 8.426 -0.022 -11.358 1.00 91.44 97 ALA A N 1
ATOM 783 C CA . ALA A 1 97 ? 7.047 -0.277 -11.753 1.00 91.44 97 ALA A CA 1
ATOM 784 C C . ALA A 1 97 ? 6.442 -1.446 -10.968 1.00 91.44 97 ALA A C 1
ATOM 786 O O . ALA A 1 97 ? 5.366 -1.306 -10.385 1.00 91.44 97 ALA A O 1
ATOM 787 N N . ILE A 1 98 ? 7.164 -2.568 -10.883 1.00 94.00 98 ILE A N 1
ATOM 788 C CA . ILE A 1 98 ? 6.727 -3.753 -10.135 1.00 94.00 98 ILE A CA 1
ATOM 789 C C . ILE A 1 98 ? 6.603 -3.438 -8.645 1.00 94.00 98 ILE A C 1
ATOM 791 O O . ILE A 1 98 ? 5.564 -3.710 -8.045 1.00 94.00 98 ILE A O 1
ATOM 795 N N . VAL A 1 99 ? 7.640 -2.850 -8.041 1.00 96.06 99 VAL A N 1
ATOM 796 C CA . VAL A 1 99 ? 7.665 -2.584 -6.596 1.00 96.06 99 VAL A CA 1
ATOM 797 C C . VAL A 1 99 ? 6.535 -1.634 -6.201 1.00 96.06 99 VAL A C 1
ATOM 799 O O . VAL A 1 99 ? 5.754 -1.949 -5.304 1.00 96.06 99 VAL A O 1
ATOM 802 N N . ASN A 1 100 ? 6.386 -0.504 -6.898 1.00 91.81 100 ASN A N 1
ATOM 803 C CA . ASN A 1 100 ? 5.314 0.448 -6.601 1.00 91.81 100 ASN A CA 1
ATOM 804 C C . ASN A 1 100 ? 3.929 -0.122 -6.926 1.00 91.81 100 ASN A C 1
ATOM 806 O O . ASN A 1 100 ? 2.983 0.127 -6.181 1.00 91.81 100 ASN A O 1
ATOM 810 N N . GLY A 1 101 ? 3.814 -0.934 -7.981 1.00 92.44 101 GLY A N 1
ATOM 811 C CA . GLY A 1 101 ? 2.589 -1.652 -8.317 1.00 92.44 101 GLY A CA 1
ATOM 812 C C . GLY A 1 101 ? 2.134 -2.575 -7.183 1.00 92.44 101 GLY A C 1
ATOM 813 O O . GLY A 1 101 ? 1.010 -2.461 -6.692 1.00 92.44 101 GLY A O 1
ATOM 814 N N . LEU A 1 102 ? 3.026 -3.450 -6.710 1.00 96.00 102 LEU A N 1
ATOM 815 C CA . LEU A 1 102 ? 2.737 -4.408 -5.638 1.00 96.00 102 LEU A CA 1
ATOM 816 C C . LEU A 1 102 ? 2.435 -3.721 -4.304 1.00 96.00 102 LEU A C 1
ATOM 818 O O . LEU A 1 102 ? 1.484 -4.110 -3.617 1.00 96.00 102 LEU A O 1
ATOM 822 N N . ILE A 1 103 ? 3.203 -2.690 -3.939 1.00 95.00 103 ILE A N 1
ATOM 823 C CA . ILE A 1 103 ? 2.949 -1.920 -2.715 1.00 95.00 103 ILE A CA 1
ATOM 824 C C . ILE A 1 103 ? 1.603 -1.198 -2.828 1.00 95.00 103 ILE A C 1
ATOM 826 O O . ILE A 1 103 ? 0.782 -1.312 -1.918 1.00 95.00 103 ILE A O 1
ATOM 830 N N . GLY A 1 104 ? 1.335 -0.520 -3.948 1.00 92.06 104 GLY A N 1
ATOM 831 C CA . GLY A 1 104 ? 0.076 0.185 -4.186 1.00 92.06 104 GLY A CA 1
ATOM 832 C C . GLY A 1 104 ? -1.143 -0.732 -4.058 1.00 92.06 104 GLY A C 1
ATOM 833 O O . GLY A 1 104 ? -2.067 -0.425 -3.301 1.00 92.06 104 GLY A O 1
ATOM 834 N N . ILE A 1 105 ? -1.109 -1.905 -4.704 1.00 94.81 105 ILE A N 1
ATOM 835 C CA . ILE A 1 105 ? -2.163 -2.929 -4.592 1.00 94.81 105 ILE A CA 1
ATOM 836 C C . ILE A 1 105 ? -2.320 -3.388 -3.140 1.00 94.81 105 ILE A C 1
ATOM 838 O O . ILE A 1 105 ? -3.437 -3.414 -2.623 1.00 94.81 105 ILE A O 1
ATOM 842 N N . SER A 1 106 ? -1.217 -3.709 -2.460 1.00 95.50 106 SER A N 1
ATOM 843 C CA . SER A 1 106 ? -1.239 -4.201 -1.076 1.00 95.50 106 SER A CA 1
ATOM 844 C C . SER A 1 106 ? -1.844 -3.178 -0.111 1.00 95.50 106 SER A C 1
ATOM 846 O O . SER A 1 106 ? -2.657 -3.530 0.748 1.00 95.50 106 SER A O 1
ATOM 848 N N . VAL A 1 107 ? -1.494 -1.899 -0.272 1.00 94.19 107 VAL A N 1
ATOM 849 C CA . VAL A 1 107 ? -2.029 -0.796 0.536 1.00 94.19 107 VAL A CA 1
ATOM 850 C C . VAL A 1 107 ? -3.528 -0.624 0.292 1.00 94.19 107 VAL A C 1
ATOM 852 O O . VAL A 1 107 ? -4.294 -0.556 1.257 1.00 94.19 107 VAL A O 1
ATOM 855 N N . ILE A 1 108 ? -3.966 -0.604 -0.971 1.00 93.56 108 ILE A N 1
ATOM 856 C CA . ILE A 1 108 ? -5.388 -0.480 -1.324 1.00 93.56 108 ILE A CA 1
ATOM 857 C C . ILE A 1 108 ? -6.176 -1.661 -0.761 1.00 93.56 108 ILE A C 1
ATOM 859 O O . ILE A 1 108 ? -7.191 -1.464 -0.093 1.00 93.56 108 ILE A O 1
ATOM 863 N N . PHE A 1 109 ? -5.695 -2.886 -0.964 1.00 94.25 109 PHE A N 1
ATOM 864 C CA . PHE A 1 109 ? -6.376 -4.087 -0.493 1.00 94.25 109 PHE A CA 1
ATOM 865 C C . PHE A 1 109 ? -6.466 -4.117 1.038 1.00 94.25 109 PHE A C 1
ATOM 867 O O . PHE A 1 109 ? -7.531 -4.372 1.602 1.00 94.25 109 PHE A O 1
ATOM 874 N N . GLY A 1 110 ? -5.383 -3.751 1.730 1.00 91.12 110 GLY A N 1
ATOM 875 C CA . GLY A 1 110 ? -5.374 -3.597 3.183 1.00 91.12 110 GLY A CA 1
ATOM 876 C C . GLY A 1 110 ? -6.365 -2.538 3.678 1.00 91.12 110 GLY A C 1
ATOM 877 O O . GLY A 1 110 ? -7.058 -2.759 4.678 1.00 91.12 110 GLY A O 1
ATOM 878 N N . ALA A 1 111 ? -6.481 -1.413 2.967 1.00 91.06 111 ALA A N 1
ATOM 879 C CA . ALA A 1 111 ? -7.452 -0.367 3.272 1.00 91.06 111 ALA A CA 1
ATOM 880 C C . ALA A 1 111 ? -8.900 -0.840 3.057 1.00 91.06 111 ALA A C 1
ATOM 882 O O . ALA A 1 111 ? -9.758 -0.586 3.907 1.00 91.06 111 ALA A O 1
ATOM 883 N N . LEU A 1 112 ? -9.166 -1.581 1.979 1.00 90.06 112 LEU A N 1
ATOM 884 C CA . LEU A 1 112 ? -10.485 -2.135 1.666 1.00 90.06 112 LEU A CA 1
ATOM 885 C C . LEU A 1 112 ? -10.913 -3.216 2.666 1.00 90.06 112 LEU A C 1
ATOM 887 O O . LEU A 1 112 ? -12.023 -3.152 3.193 1.00 90.06 112 LEU A O 1
ATOM 891 N N . ILE A 1 113 ? -10.028 -4.152 3.026 1.00 89.94 113 ILE A N 1
ATOM 892 C CA . ILE A 1 113 ? -10.317 -5.175 4.049 1.00 89.94 113 ILE A CA 1
ATOM 893 C C . ILE A 1 113 ? -10.675 -4.514 5.385 1.00 89.94 113 ILE A C 1
ATOM 895 O O . ILE A 1 113 ? -11.620 -4.911 6.073 1.00 89.94 113 ILE A O 1
ATOM 899 N N . ARG A 1 114 ? -9.925 -3.480 5.776 1.00 86.44 114 ARG A N 1
ATOM 900 C CA . ARG A 1 114 ? -10.172 -2.764 7.032 1.00 86.44 114 ARG A CA 1
ATOM 901 C C . ARG A 1 114 ? -11.351 -1.790 6.952 1.00 86.44 114 ARG A C 1
ATOM 903 O O . ARG A 1 114 ? -11.797 -1.309 7.993 1.00 86.44 114 ARG A O 1
ATOM 910 N N . TRP A 1 115 ? -11.906 -1.530 5.767 1.00 83.94 115 TRP A N 1
ATOM 911 C CA . TRP A 1 115 ? -13.005 -0.582 5.558 1.00 83.94 115 TRP A CA 1
ATOM 912 C C . TRP A 1 115 ? -14.239 -0.918 6.399 1.00 83.94 115 TRP A C 1
ATOM 914 O O . TRP A 1 115 ? -14.799 -0.046 7.067 1.00 83.94 115 TRP A O 1
ATOM 924 N N . ASN A 1 116 ? -14.610 -2.201 6.436 1.00 79.94 116 ASN A N 1
ATOM 925 C CA . ASN A 1 116 ? -15.772 -2.678 7.188 1.00 79.94 116 ASN A CA 1
ATOM 926 C C . ASN A 1 116 ? -15.446 -3.069 8.639 1.00 79.94 116 ASN A C 1
ATOM 928 O O . ASN A 1 116 ? -16.343 -3.040 9.485 1.00 79.94 116 ASN A O 1
ATOM 932 N N . ARG A 1 117 ? -14.174 -3.359 8.965 1.00 81.06 117 ARG A N 1
ATOM 933 C CA . ARG A 1 117 ? -13.750 -3.699 10.339 1.00 81.06 117 ARG A CA 1
ATOM 934 C C . ARG A 1 117 ? -14.073 -2.595 11.336 1.00 81.06 117 ARG A C 1
ATOM 936 O O . ARG A 1 117 ? -14.639 -2.884 12.378 1.00 81.06 117 ARG A O 1
ATOM 943 N N . HIS A 1 118 ? -13.866 -1.332 10.966 1.00 79.06 118 HIS A N 1
ATOM 944 C CA . HIS A 1 118 ? -14.215 -0.196 11.823 1.00 79.06 118 HIS A CA 1
ATOM 945 C C . HIS A 1 118 ? -15.666 -0.239 12.321 1.00 79.06 118 HIS A C 1
ATOM 947 O O . HIS A 1 118 ? -15.931 0.081 13.477 1.00 79.06 118 HIS A O 1
ATOM 953 N N . ARG A 1 119 ? -16.643 -0.541 11.450 1.00 80.56 119 ARG A N 1
ATOM 954 C CA . ARG A 1 119 ? -18.062 -0.554 11.854 1.00 80.56 119 ARG A CA 1
ATOM 955 C C . ARG A 1 119 ? -18.324 -1.669 12.858 1.00 80.56 119 ARG A C 1
ATOM 957 O O . ARG A 1 119 ? -19.022 -1.439 13.841 1.00 80.56 119 ARG A O 1
ATOM 964 N N . ARG A 1 120 ? -17.724 -2.837 12.627 1.00 83.88 120 ARG A N 1
ATOM 965 C CA . ARG A 1 120 ? -17.786 -3.975 13.543 1.00 83.88 120 ARG A CA 1
ATOM 966 C C . ARG A 1 120 ? -17.145 -3.636 14.889 1.00 83.88 120 ARG A C 1
ATOM 968 O O . ARG A 1 120 ? -17.785 -3.835 15.912 1.00 83.88 120 ARG A O 1
ATOM 975 N N . ASP A 1 121 ? -15.947 -3.063 14.890 1.00 82.38 121 ASP A N 1
ATOM 976 C CA . ASP A 1 121 ? -15.216 -2.705 16.111 1.00 82.38 121 ASP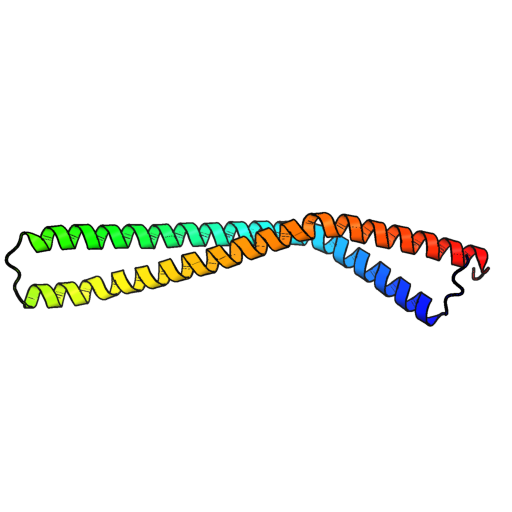 A CA 1
ATOM 977 C C . ASP A 1 121 ? -15.976 -1.653 16.931 1.00 82.38 121 ASP A C 1
ATOM 979 O O . ASP A 1 121 ? -16.088 -1.767 18.150 1.00 82.38 121 ASP A O 1
ATOM 983 N N . ALA A 1 122 ? -16.580 -0.667 16.260 1.00 81.75 122 ALA A N 1
ATOM 984 C CA . ALA A 1 122 ? -17.428 0.332 16.903 1.00 81.75 122 ALA A CA 1
ATOM 985 C C . ALA A 1 122 ? -18.719 -0.273 17.487 1.00 81.75 122 ALA A C 1
ATOM 987 O O . ALA A 1 122 ? -19.161 0.150 18.554 1.00 81.75 122 ALA A O 1
ATOM 988 N N . LEU A 1 123 ? -19.330 -1.253 16.810 1.00 86.12 123 LEU A N 1
ATOM 989 C CA . LEU A 1 123 ? -20.499 -1.974 17.326 1.00 86.12 123 LEU A CA 1
ATOM 990 C C . LEU A 1 123 ? -20.133 -2.833 18.538 1.00 86.12 123 LEU A C 1
ATOM 992 O O . LEU A 1 123 ? -20.819 -2.751 19.551 1.00 86.12 123 LEU A O 1
ATOM 996 N N . ILE A 1 124 ? -19.029 -3.583 18.473 1.00 86.69 124 ILE A N 1
ATOM 997 C CA . ILE A 1 124 ? -18.523 -4.383 19.597 1.00 86.69 124 ILE A CA 1
ATOM 998 C C . ILE A 1 124 ? -18.240 -3.479 20.799 1.00 86.69 124 ILE A C 1
ATOM 1000 O O . ILE A 1 124 ? -18.700 -3.767 21.898 1.00 86.69 124 ILE A O 1
ATOM 1004 N N . ALA A 1 125 ? -17.565 -2.345 20.593 1.00 84.94 125 ALA A N 1
ATOM 1005 C CA . ALA A 1 125 ? -17.296 -1.386 21.661 1.00 84.94 125 ALA A CA 1
ATOM 1006 C C . ALA A 1 125 ? -18.583 -0.807 22.278 1.00 84.94 125 ALA A C 1
ATOM 1008 O O . ALA A 1 125 ? -18.643 -0.615 23.490 1.00 84.94 125 ALA A O 1
ATOM 1009 N N . LYS A 1 126 ? -19.621 -0.543 21.469 1.00 85.56 126 LYS A N 1
ATOM 1010 C CA . LYS A 1 126 ? -20.930 -0.083 21.963 1.00 85.56 126 LYS A CA 1
ATOM 1011 C C . LYS A 1 126 ? -21.652 -1.151 22.783 1.00 85.56 126 LYS A C 1
ATOM 1013 O O . LYS A 1 126 ? -22.168 -0.819 23.843 1.00 85.56 126 LYS A O 1
ATOM 1018 N N . VAL A 1 127 ? -21.680 -2.396 22.305 1.00 87.69 127 VAL A N 1
ATOM 1019 C CA . VAL A 1 127 ? -22.319 -3.520 23.010 1.00 87.69 127 VAL A CA 1
ATOM 1020 C C . VAL A 1 127 ? -21.607 -3.789 24.331 1.00 87.69 127 VAL A C 1
ATOM 1022 O O . VAL A 1 127 ? -22.262 -3.835 25.365 1.00 87.69 127 VAL A O 1
ATOM 1025 N N . LEU A 1 128 ? -20.272 -3.866 24.314 1.00 84.75 128 LEU A N 1
ATOM 1026 C CA . LEU A 1 128 ? -19.474 -4.046 25.527 1.00 84.75 128 LEU A CA 1
ATOM 1027 C C . LEU A 1 128 ? -19.749 -2.940 26.541 1.00 84.75 128 LEU A C 1
ATOM 1029 O O . LEU A 1 128 ? -19.990 -3.234 27.701 1.00 84.75 128 LEU A O 1
ATOM 1033 N N . ARG A 1 129 ? -19.776 -1.675 26.106 1.00 85.19 129 ARG A N 1
ATOM 1034 C CA . ARG A 1 129 ? -20.066 -0.550 26.999 1.00 85.19 129 ARG A CA 1
ATOM 1035 C C . ARG A 1 129 ? -21.478 -0.612 27.587 1.00 85.19 129 ARG A C 1
ATOM 1037 O O . ARG A 1 129 ? -21.642 -0.335 28.766 1.00 85.19 129 ARG A O 1
ATOM 1044 N N . ALA A 1 130 ? -22.477 -0.979 26.785 1.00 86.31 130 ALA A N 1
ATOM 1045 C CA . ALA A 1 130 ? -23.856 -1.095 27.249 1.00 86.31 130 ALA A CA 1
ATOM 1046 C C . ALA A 1 130 ? -24.023 -2.207 28.296 1.00 86.31 130 ALA A C 1
ATOM 1048 O O . ALA A 1 130 ? -24.686 -1.986 29.308 1.00 86.31 130 ALA A O 1
ATOM 1049 N N . GLU A 1 131 ? -23.396 -3.368 28.083 1.00 84.44 131 GLU A N 1
ATOM 1050 C CA . GLU A 1 131 ? -23.435 -4.464 29.058 1.00 84.44 131 GLU A CA 1
ATOM 1051 C C . GLU A 1 131 ? -22.700 -4.076 30.345 1.00 84.44 131 GLU A C 1
ATOM 1053 O O . GLU A 1 131 ? -23.192 -4.293 31.449 1.00 84.44 131 GLU A O 1
ATOM 1058 N N . PHE A 1 132 ? -21.573 -3.383 30.201 1.00 81.19 132 PHE A N 1
ATOM 1059 C CA . PHE A 1 132 ? -20.776 -2.910 31.323 1.00 81.19 132 PHE A CA 1
ATOM 1060 C C . PHE A 1 132 ? -21.510 -1.869 32.188 1.00 81.19 132 PHE A C 1
ATOM 1062 O O . PHE A 1 132 ? -21.530 -1.952 33.417 1.00 81.19 132 PHE A O 1
ATOM 1069 N N . ASP A 1 133 ? -22.173 -0.899 31.550 1.00 83.62 133 ASP A N 1
ATOM 1070 C CA . ASP A 1 133 ? -22.987 0.112 32.233 1.00 83.62 133 ASP A CA 1
ATOM 1071 C C . ASP A 1 133 ? -24.217 -0.514 32.913 1.00 83.62 133 ASP A C 1
ATOM 1073 O O . ASP A 1 133 ? -24.684 -0.016 33.942 1.00 83.62 133 ASP A O 1
ATOM 1077 N N . ARG A 1 134 ? -24.759 -1.602 32.353 1.00 83.19 134 ARG A N 1
ATOM 1078 C CA . ARG A 1 134 ? -25.859 -2.367 32.952 1.00 83.19 134 ARG A CA 1
ATOM 1079 C C . ARG A 1 134 ? -25.402 -3.082 34.222 1.00 83.19 134 ARG A C 1
ATOM 1081 O O . ARG A 1 134 ? -26.092 -2.999 35.236 1.00 83.19 134 ARG A O 1
ATOM 1088 N N . GLU A 1 135 ? -24.242 -3.730 34.192 1.00 77.69 135 GLU A N 1
ATOM 1089 C CA . GLU A 1 135 ? -23.683 -4.420 35.358 1.00 77.69 135 GLU A CA 1
ATOM 1090 C C . GLU A 1 135 ? -23.336 -3.466 36.496 1.00 77.69 135 GLU A C 1
ATOM 1092 O O . GLU A 1 135 ? -23.677 -3.758 37.643 1.00 77.69 135 GLU A O 1
ATOM 1097 N N . ARG A 1 136 ? -22.765 -2.288 36.202 1.00 75.25 136 ARG A N 1
ATOM 1098 C CA . ARG A 1 136 ? -22.533 -1.242 37.218 1.00 75.25 136 ARG A CA 1
ATOM 1099 C C . ARG A 1 136 ? -23.811 -0.813 37.939 1.00 75.25 136 ARG A C 1
ATOM 1101 O O . ARG A 1 136 ? -23.789 -0.622 39.151 1.00 75.25 136 ARG A O 1
ATOM 1108 N N . ARG A 1 137 ? -24.934 -0.684 37.220 1.00 80.44 137 ARG A N 1
ATOM 1109 C CA . ARG A 1 137 ? -26.227 -0.331 37.837 1.00 80.44 137 ARG A CA 1
ATOM 1110 C C . ARG A 1 137 ? -26.769 -1.441 38.731 1.00 80.44 137 ARG A C 1
ATOM 1112 O O . ARG A 1 137 ? -27.300 -1.144 39.792 1.00 80.44 137 ARG A O 1
ATOM 1119 N N . ILE A 1 138 ? -26.646 -2.700 38.306 1.00 78.38 138 ILE A N 1
ATOM 1120 C CA . ILE A 1 138 ? -27.134 -3.861 39.070 1.00 78.38 138 ILE A CA 1
ATOM 1121 C C . ILE A 1 138 ? -26.306 -4.067 40.344 1.00 78.38 138 ILE A C 1
ATOM 1123 O O . ILE A 1 138 ? -26.855 -4.422 41.380 1.00 78.38 138 ILE A O 1
ATOM 1127 N N . SER A 1 139 ? -24.996 -3.828 40.278 1.00 74.44 139 SER A N 1
ATOM 1128 C CA . SER A 1 139 ? -24.075 -4.023 41.404 1.00 74.44 139 SER A CA 1
ATOM 1129 C C . SER A 1 139 ? -24.092 -2.888 42.440 1.00 74.44 139 SER A C 1
ATOM 1131 O O . SER A 1 139 ? -23.456 -3.023 43.481 1.00 74.44 139 SER A O 1
ATOM 1133 N N . GLY A 1 140 ? -24.824 -1.792 42.201 1.00 67.56 140 GLY A N 1
ATOM 1134 C CA . GLY A 1 140 ? -24.958 -0.688 43.162 1.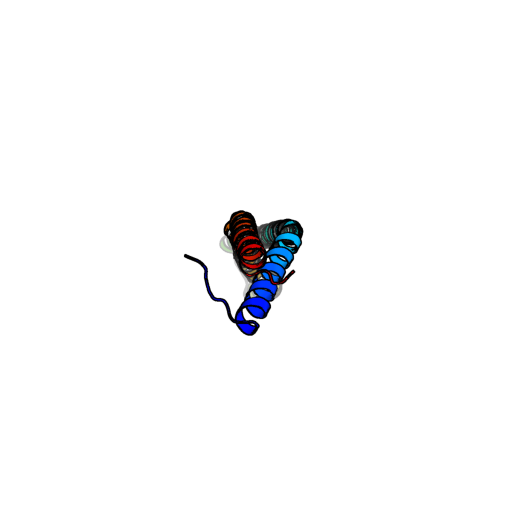00 67.56 140 GLY A CA 1
ATOM 1135 C C . GLY A 1 140 ? -23.671 0.112 43.402 1.00 67.56 140 GLY A C 1
ATOM 1136 O O . GLY A 1 140 ? -23.588 0.835 44.387 1.00 67.56 140 GLY A O 1
ATOM 1137 N N . ILE A 1 141 ? -22.671 -0.002 42.519 1.00 61.00 141 ILE A N 1
ATOM 1138 C CA . ILE A 1 141 ? -21.375 0.699 42.616 1.00 61.00 141 ILE A CA 1
ATOM 1139 C C . ILE A 1 141 ? -21.488 2.110 41.998 1.00 61.00 141 ILE A C 1
ATOM 1141 O O . ILE A 1 141 ? -20.713 2.483 41.119 1.00 61.00 141 ILE A O 1
ATOM 1145 N N . LEU A 1 142 ? -22.495 2.888 42.399 1.00 52.16 142 LEU A N 1
ATOM 1146 C CA . LEU A 1 142 ? -22.652 4.297 42.009 1.00 52.16 142 LEU A CA 1
ATOM 1147 C C . LEU A 1 142 ? -22.409 5.214 43.204 1.00 52.16 142 LEU A C 1
ATOM 1149 O O . LEU A 1 142 ? -23.034 4.968 44.256 1.00 52.16 142 LEU A O 1
#

pLDDT: mean 81.69, std 10.34, range [50.88, 96.44]

Mean predicted aligned error: 9.66 Å

Solvent-accessible surface area (backbone atoms only — not comparable to full-atom values): 7442 Å² total; per-residue (Å²): 135,83,81,88,71,50,77,67,54,52,56,49,50,53,49,50,37,50,47,36,50,51,51,34,61,51,43,72,56,48,42,54,54,37,38,51,52,13,52,49,29,34,51,52,10,53,52,26,39,52,56,22,53,55,50,52,52,55,52,54,56,50,54,56,60,52,73,80,47,95,79,52,74,69,57,53,54,53,51,50,65,64,44,51,57,55,53,50,52,27,53,51,26,39,51,48,13,52,53,29,34,53,51,11,51,51,38,35,51,53,37,55,67,49,58,60,47,40,58,53,42,47,48,52,34,50,52,54,48,53,53,51,57,50,49,44,64,74,68,63,78,120

Foldseek 3Di:
DQDPDDPVNVVVLVVLLVVLVVCLVVLVVVLVVLLVLLVVLLVLLVVLQVLLVVLVVVVVVVVVVVVPDDDDPVVVVVVCVVCVVSVVSNVVSNVSSVVSNVSSVVSNVVSVVCVCVSVVSNVVSVVSVVSSVVSCVVVVVD

Secondary structure (DSSP, 8-state):
------HHHHHHHHHHHHHHHHHHHHHHHHHHHHHHHHHHHHHHHHHHHHHHHHHHHHHHHHHHHHHTS---HHHHHHHHHHHHHHHHHHHHHHHHHHHHHHHHHHHHHHHHHHHHHHHHHHHHHHHHHHHHHHHHHHTT--

Radius of gyration: 29.9 Å; Cα contacts (8 Å, |Δi|>4): 80; chains: 1; bounding box: 61×23×86 Å